Protein AF-A0A3M1RT22-F1 (afdb_monomer_lite)

Sequence (107 aa):
FPALEIELSVLGDPEPLPCRSREELLARLRPGIDGLILRDGPAQATFLPKVWQQLPEPEDFLAALLMKAGLPPDHWSPTIRCARYEATSFNDAGGRRAAAADGGDRR

Radius of gyration: 20.95 Å; chains: 1; bounding box: 54×42×59 Å

Structure (mmCIF, N/CA/C/O backbone):
data_AF-A0A3M1RT22-F1
#
_entry.id   AF-A0A3M1RT22-F1
#
loop_
_atom_site.group_PDB
_atom_site.id
_atom_site.type_symbol
_atom_site.label_atom_id
_atom_site.label_alt_id
_atom_site.label_comp_id
_atom_site.label_asym_id
_atom_site.label_entity_id
_atom_site.label_seq_id
_atom_site.pdbx_PDB_ins_code
_atom_site.Cartn_x
_atom_site.Cartn_y
_atom_site.Cartn_z
_atom_site.occupancy
_atom_site.B_iso_or_equiv
_atom_site.auth_seq_id
_atom_site.auth_comp_id
_atom_site.auth_asym_id
_atom_site.auth_atom_id
_atom_site.pdbx_PDB_model_num
ATOM 1 N N . PHE A 1 1 ? 34.675 6.385 -9.991 1.00 52.16 1 PHE A N 1
ATOM 2 C CA . PHE A 1 1 ? 33.346 6.011 -9.476 1.00 52.16 1 PHE A CA 1
ATOM 3 C C . PHE A 1 1 ? 32.864 4.820 -10.286 1.00 52.16 1 PHE A C 1
ATOM 5 O O . PHE A 1 1 ? 32.865 4.948 -11.507 1.00 52.16 1 PHE A O 1
ATOM 12 N N . PRO A 1 2 ? 32.591 3.653 -9.675 1.00 63.38 2 PRO A N 1
ATOM 13 C CA . PRO A 1 2 ? 32.018 2.525 -10.407 1.00 63.38 2 PRO A CA 1
ATOM 14 C C . PRO A 1 2 ? 30.618 2.904 -10.917 1.00 63.38 2 PRO A C 1
ATOM 16 O O . PRO A 1 2 ? 30.034 3.874 -10.431 1.00 63.38 2 PRO A O 1
ATOM 19 N N . ALA A 1 3 ? 30.141 2.199 -11.945 1.00 69.25 3 ALA A N 1
ATOM 20 C CA . ALA A 1 3 ? 28.912 2.518 -12.667 1.00 69.25 3 ALA A CA 1
ATOM 21 C C . ALA A 1 3 ? 27.722 2.686 -11.705 1.00 69.25 3 ALA A C 1
ATOM 23 O O . ALA A 1 3 ? 27.362 1.758 -10.987 1.00 69.25 3 ALA A O 1
ATOM 24 N N . LEU A 1 4 ? 27.157 3.894 -11.666 1.00 72.25 4 LEU A N 1
ATOM 25 C CA . LEU A 1 4 ? 25.907 4.183 -10.976 1.00 72.25 4 LEU A CA 1
ATOM 26 C C . LEU A 1 4 ? 24.772 3.812 -11.931 1.00 72.25 4 LEU A C 1
ATOM 28 O O . LEU A 1 4 ? 24.623 4.457 -12.966 1.00 72.25 4 LEU A O 1
ATOM 32 N N . GLU A 1 5 ? 24.004 2.782 -11.595 1.00 68.69 5 GLU A N 1
ATOM 33 C CA . GLU A 1 5 ? 22.751 2.481 -12.288 1.00 68.69 5 GLU A CA 1
ATOM 34 C C . GLU A 1 5 ? 21.652 3.382 -11.722 1.00 68.69 5 GLU A C 1
ATOM 36 O O . GLU A 1 5 ? 21.439 3.436 -10.507 1.00 68.69 5 GLU A O 1
ATOM 41 N N . ILE A 1 6 ? 20.994 4.140 -12.599 1.00 73.06 6 ILE A N 1
ATOM 42 C CA . ILE A 1 6 ? 19.887 5.021 -12.232 1.00 73.06 6 ILE A CA 1
ATOM 43 C C . ILE A 1 6 ? 18.600 4.390 -12.759 1.00 73.06 6 ILE A C 1
ATOM 45 O O . ILE A 1 6 ? 18.396 4.295 -13.970 1.00 73.06 6 ILE A O 1
ATOM 49 N N . GLU A 1 7 ? 17.715 4.012 -11.836 1.00 70.19 7 GLU A N 1
ATOM 50 C CA . GLU A 1 7 ? 16.350 3.594 -12.148 1.00 70.19 7 GLU A CA 1
ATOM 51 C C . GLU A 1 7 ? 15.392 4.763 -11.874 1.00 70.19 7 GLU A C 1
ATOM 53 O O . GLU A 1 7 ? 15.293 5.256 -10.746 1.00 70.19 7 GLU A O 1
ATOM 58 N N . LEU A 1 8 ? 14.673 5.206 -12.905 1.00 72.56 8 LEU A N 1
ATOM 59 C CA . LEU A 1 8 ? 13.620 6.215 -12.805 1.00 72.56 8 LEU A CA 1
ATOM 60 C C . LEU A 1 8 ? 12.262 5.534 -12.973 1.00 72.56 8 LEU A C 1
ATOM 62 O O . LEU A 1 8 ? 11.971 4.982 -14.030 1.00 72.56 8 LEU A O 1
ATOM 66 N N . SER A 1 9 ? 11.407 5.605 -11.954 1.00 72.19 9 SER A N 1
ATOM 67 C CA . SER A 1 9 ? 10.010 5.171 -12.061 1.00 72.19 9 SER A CA 1
ATOM 68 C C . SER A 1 9 ? 9.109 6.387 -12.248 1.00 72.19 9 SER A C 1
ATOM 70 O O . SER A 1 9 ? 9.024 7.240 -11.364 1.00 72.19 9 SER A O 1
ATOM 72 N N . VAL A 1 10 ? 8.419 6.461 -13.385 1.00 76.50 10 VAL A N 1
ATOM 73 C CA . VAL A 1 10 ? 7.370 7.461 -13.615 1.00 76.50 10 VAL A CA 1
ATOM 74 C C . VAL A 1 10 ? 6.053 6.889 -13.103 1.00 76.50 10 VAL A C 1
ATOM 76 O O . VAL A 1 10 ? 5.641 5.810 -13.533 1.00 76.50 10 VAL A O 1
ATOM 79 N N . LEU A 1 11 ? 5.421 7.590 -12.160 1.00 79.12 11 LEU A N 1
ATOM 80 C CA . LEU A 1 11 ? 4.152 7.177 -11.563 1.00 79.12 11 LEU A CA 1
ATOM 81 C C . LEU A 1 11 ? 2.992 7.719 -12.397 1.00 79.12 11 LEU A C 1
ATOM 83 O O . LEU A 1 11 ? 2.943 8.920 -12.658 1.00 79.12 11 LEU A O 1
ATOM 87 N N . GLY A 1 12 ? 2.073 6.842 -12.799 1.00 77.69 12 GLY A N 1
ATOM 88 C CA . GLY A 1 12 ? 0.774 7.260 -13.3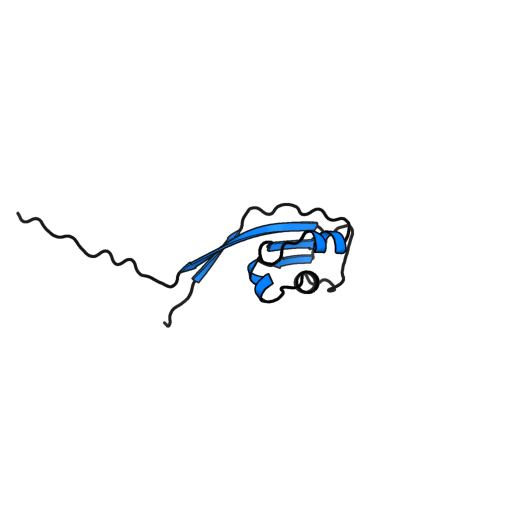19 1.00 77.69 12 GLY A CA 1
ATOM 89 C C . GLY A 1 12 ? -0.090 7.897 -12.228 1.00 77.69 12 GLY A C 1
ATOM 90 O O . GLY A 1 12 ? 0.196 7.770 -11.032 1.00 77.69 12 GLY A O 1
ATOM 91 N N . ASP A 1 13 ? -1.162 8.571 -12.643 1.00 86.31 13 ASP A N 1
ATOM 92 C CA . ASP A 1 13 ? -2.108 9.182 -11.711 1.00 86.31 13 ASP A CA 1
ATOM 93 C C . ASP A 1 13 ? -2.763 8.109 -10.820 1.00 86.31 13 ASP A C 1
ATOM 95 O O . ASP A 1 13 ? -3.289 7.119 -11.338 1.00 86.31 13 ASP A O 1
ATOM 99 N N . PRO A 1 14 ? -2.751 8.265 -9.481 1.00 90.81 14 PRO A N 1
ATOM 100 C CA . PRO A 1 14 ? -3.397 7.307 -8.597 1.00 90.81 14 PRO A CA 1
ATOM 101 C C . PRO A 1 14 ? -4.915 7.254 -8.791 1.00 90.81 14 PRO A C 1
ATOM 103 O O . PRO A 1 14 ? -5.625 8.238 -8.577 1.00 90.81 14 PRO A O 1
ATOM 106 N N . GLU A 1 15 ? -5.422 6.067 -9.102 1.00 93.94 15 GLU A N 1
ATOM 107 C CA . GLU A 1 15 ? -6.843 5.774 -9.231 1.00 93.94 15 GLU A CA 1
ATOM 108 C C . GLU A 1 15 ? -7.412 5.250 -7.904 1.00 93.94 15 GLU A C 1
ATOM 110 O O . GLU A 1 15 ? -6.870 4.295 -7.331 1.00 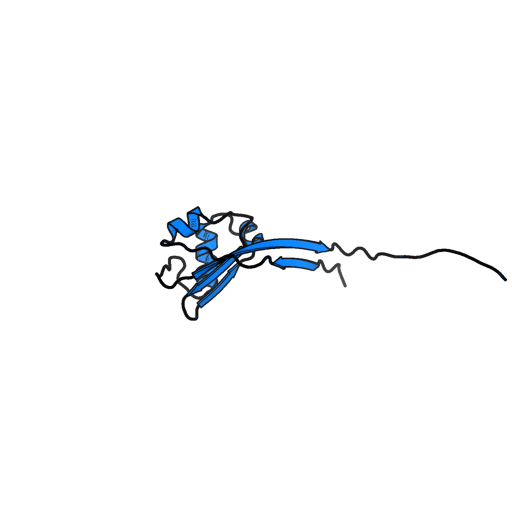93.94 15 GLU A O 1
ATOM 115 N N . PRO A 1 16 ? -8.527 5.808 -7.396 1.00 95.44 16 PRO A N 1
ATOM 116 C CA . PRO A 1 16 ? -9.203 5.265 -6.225 1.00 95.44 16 PRO A CA 1
ATOM 117 C C . PRO A 1 16 ? -9.580 3.790 -6.412 1.00 95.44 16 PRO A C 1
ATOM 119 O O . PRO A 1 16 ? -10.202 3.410 -7.404 1.00 95.44 16 PRO A O 1
ATOM 122 N N . LEU A 1 17 ? -9.271 2.965 -5.411 1.00 95.12 17 LEU A N 1
ATOM 123 C CA . LEU A 1 17 ? -9.600 1.542 -5.370 1.00 95.12 17 LEU A CA 1
ATOM 124 C C . LEU A 1 17 ? -10.595 1.278 -4.222 1.00 95.12 17 LEU A C 1
ATOM 126 O O . LEU A 1 17 ? -10.207 0.774 -3.166 1.00 95.12 17 LEU A O 1
ATOM 130 N N . PRO A 1 18 ? -11.877 1.667 -4.379 1.00 91.94 18 PRO A N 1
ATOM 131 C CA . PRO A 1 18 ? -12.869 1.538 -3.317 1.00 91.94 18 PRO A CA 1
ATOM 132 C C . PRO A 1 18 ? -13.161 0.063 -3.052 1.00 91.94 18 PRO A C 1
ATOM 134 O O . PRO A 1 18 ? -13.633 -0.623 -3.948 1.00 91.94 18 PRO A O 1
ATOM 137 N N . CYS A 1 19 ? -12.912 -0.408 -1.839 1.00 92.56 19 CYS A N 1
ATOM 138 C CA . CYS A 1 19 ? -13.134 -1.785 -1.401 1.00 92.56 19 CYS A CA 1
ATOM 139 C C . CYS A 1 19 ? -13.878 -1.771 -0.062 1.00 92.56 19 CYS A C 1
ATOM 141 O O . CYS A 1 19 ? -13.705 -0.858 0.747 1.00 92.56 19 CYS A O 1
ATOM 143 N N . ARG A 1 20 ? -14.752 -2.755 0.154 1.00 92.44 20 ARG A N 1
ATOM 144 C CA . ARG A 1 20 ? -15.575 -2.872 1.368 1.00 92.44 20 ARG A CA 1
ATOM 145 C C . ARG A 1 20 ? -14.972 -3.832 2.385 1.00 92.44 20 ARG A C 1
ATOM 147 O O . ARG A 1 20 ? -15.289 -3.734 3.569 1.00 92.44 20 ARG A O 1
ATOM 154 N N . SER A 1 21 ? -14.103 -4.732 1.935 1.00 96.00 21 SER A N 1
ATOM 155 C CA . SER A 1 21 ? -13.390 -5.676 2.787 1.00 96.00 21 SER A CA 1
ATOM 156 C C . SER A 1 21 ? -11.954 -5.892 2.318 1.00 96.00 21 SER A C 1
ATOM 158 O O . SER A 1 21 ? -11.592 -5.561 1.182 1.00 96.00 21 SER A O 1
ATOM 160 N N . ARG A 1 22 ? -11.142 -6.463 3.211 1.00 95.94 22 ARG A N 1
ATOM 161 C CA . ARG A 1 22 ? -9.753 -6.827 2.935 1.00 95.94 22 ARG A CA 1
ATOM 162 C C . ARG A 1 22 ? -9.669 -7.830 1.789 1.00 95.94 22 ARG A C 1
ATOM 164 O O . ARG A 1 22 ? -8.826 -7.698 0.912 1.00 95.94 22 ARG A O 1
ATOM 171 N N . GLU A 1 23 ? -10.585 -8.786 1.764 1.00 96.38 23 GLU A N 1
ATOM 172 C CA . GLU A 1 23 ? -10.680 -9.832 0.746 1.00 96.38 23 GLU A CA 1
ATOM 173 C C . GLU A 1 23 ? -11.024 -9.232 -0.622 1.00 96.38 23 GLU A C 1
ATOM 175 O O . GLU A 1 23 ? -10.442 -9.624 -1.630 1.00 96.38 23 GLU A O 1
ATOM 180 N N . GLU A 1 24 ? -11.915 -8.234 -0.666 1.00 96.31 24 GLU A N 1
ATOM 181 C CA . GLU A 1 24 ? -12.228 -7.517 -1.907 1.00 96.31 24 GLU A CA 1
ATOM 182 C C . GLU A 1 24 ? -11.014 -6.737 -2.425 1.00 96.31 24 GLU A C 1
ATOM 184 O O . GLU A 1 24 ? -10.762 -6.720 -3.630 1.00 96.31 24 GLU A O 1
ATOM 189 N N . LEU A 1 25 ? -10.247 -6.101 -1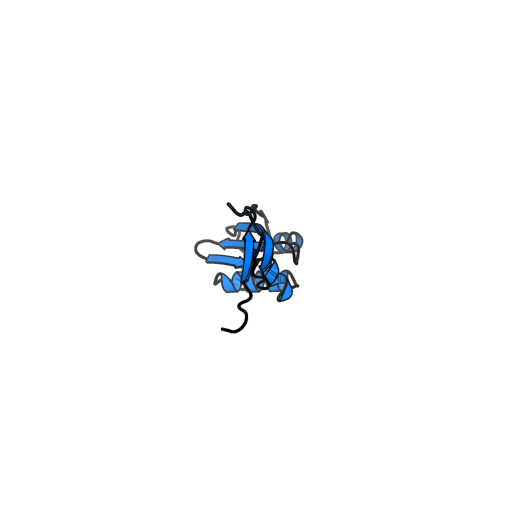.531 1.00 96.56 25 LEU A N 1
ATOM 190 C CA . LEU A 1 25 ? -9.003 -5.437 -1.913 1.00 96.56 25 LEU A CA 1
ATOM 191 C C . LEU A 1 25 ? -8.024 -6.445 -2.525 1.00 96.56 25 LEU A C 1
ATOM 193 O O . LEU A 1 25 ? -7.557 -6.227 -3.641 1.00 96.56 25 LEU A O 1
ATOM 197 N N . LEU A 1 26 ? -7.764 -7.555 -1.831 1.00 96.69 26 LEU A N 1
ATOM 198 C CA . LEU A 1 26 ? -6.849 -8.606 -2.282 1.00 96.69 26 LEU A CA 1
ATOM 199 C C . LEU A 1 26 ? -7.259 -9.183 -3.643 1.00 96.69 26 LEU A C 1
ATOM 201 O O . LEU A 1 26 ? -6.418 -9.302 -4.528 1.00 96.69 26 LEU A O 1
ATOM 205 N N . ALA A 1 27 ? -8.551 -9.451 -3.850 1.00 96.44 27 ALA A N 1
ATOM 206 C CA . ALA A 1 27 ? -9.076 -9.980 -5.109 1.00 96.44 27 ALA A CA 1
ATOM 207 C C . ALA A 1 27 ? -8.954 -9.006 -6.297 1.00 96.44 27 ALA A C 1
ATOM 209 O O . ALA A 1 27 ? -9.049 -9.423 -7.452 1.00 96.44 27 ALA A O 1
ATOM 210 N N . ARG A 1 28 ? -8.783 -7.705 -6.035 1.00 95.44 28 ARG A N 1
ATOM 211 C CA . ARG A 1 28 ? -8.685 -6.661 -7.068 1.00 95.44 28 ARG A CA 1
ATOM 212 C C . ARG A 1 28 ? -7.259 -6.226 -7.378 1.00 95.44 28 ARG A C 1
ATOM 214 O O . ARG A 1 28 ? -7.063 -5.569 -8.404 1.00 95.44 28 ARG A O 1
ATOM 221 N N . LEU A 1 29 ? -6.300 -6.535 -6.507 1.00 95.50 29 LEU A N 1
ATOM 222 C CA . LEU A 1 29 ? -4.892 -6.237 -6.745 1.00 95.50 29 LEU A CA 1
ATOM 223 C C . LEU A 1 29 ? -4.348 -7.109 -7.875 1.00 95.50 29 LEU A C 1
ATOM 225 O O . LEU A 1 29 ? -4.648 -8.297 -7.967 1.00 95.50 29 LEU A O 1
ATOM 229 N N . ARG A 1 30 ? -3.523 -6.505 -8.728 1.00 95.94 30 ARG A N 1
ATOM 230 C CA . ARG A 1 30 ? -2.824 -7.182 -9.821 1.00 95.94 30 ARG A CA 1
ATOM 231 C C . ARG A 1 30 ? -1.328 -7.258 -9.496 1.00 95.94 30 ARG A C 1
ATOM 233 O O . ARG A 1 30 ? -0.628 -6.252 -9.676 1.00 95.94 30 ARG A O 1
ATOM 240 N N . PRO A 1 31 ? -0.823 -8.416 -9.028 1.00 96.12 31 PRO A N 1
ATOM 241 C CA . PRO A 1 31 ? 0.599 -8.604 -8.769 1.00 96.12 31 PRO A CA 1
ATOM 242 C C . PRO A 1 31 ? 1.462 -8.253 -9.981 1.00 96.12 31 PRO A C 1
ATOM 244 O O . PRO A 1 31 ? 1.114 -8.549 -11.123 1.00 96.12 31 PRO A O 1
ATOM 247 N N . GLY A 1 32 ? 2.583 -7.583 -9.730 1.00 92.44 32 GLY A N 1
ATOM 248 C CA . GLY A 1 32 ? 3.524 -7.119 -10.753 1.00 92.44 32 GLY A CA 1
ATOM 249 C C . GLY A 1 32 ? 3.083 -5.876 -11.534 1.00 92.44 32 GLY A C 1
ATOM 250 O O . GLY A 1 32 ? 3.901 -5.320 -12.261 1.00 92.44 32 GLY A O 1
ATOM 251 N N . ILE A 1 33 ? 1.836 -5.419 -11.371 1.00 93.31 33 ILE A N 1
ATOM 252 C CA . ILE A 1 33 ? 1.266 -4.287 -12.122 1.00 93.31 33 ILE A CA 1
ATOM 253 C C . ILE A 1 33 ? 0.927 -3.126 -11.186 1.00 93.31 33 ILE A C 1
ATOM 255 O O . ILE A 1 33 ? 1.340 -1.994 -11.427 1.00 93.31 33 ILE A O 1
ATOM 259 N N . ASP A 1 34 ? 0.190 -3.400 -10.109 1.00 96.12 34 ASP A N 1
ATOM 260 C CA . ASP A 1 34 ? -0.371 -2.350 -9.260 1.00 96.12 34 ASP A CA 1
ATOM 261 C C . ASP A 1 34 ? 0.630 -1.857 -8.210 1.00 96.12 34 ASP A C 1
ATOM 263 O O . ASP A 1 34 ? 1.055 -2.595 -7.328 1.00 96.12 34 ASP A O 1
ATOM 267 N N . GLY A 1 35 ? 0.947 -0.571 -8.227 1.00 96.12 35 GLY A N 1
ATOM 268 C CA . GLY A 1 35 ? 1.385 0.146 -7.040 1.00 96.12 35 GLY A CA 1
ATOM 269 C C . GLY A 1 35 ? 0.175 0.417 -6.156 1.00 96.12 35 GLY A C 1
ATOM 270 O O . GLY A 1 35 ? -0.930 0.616 -6.658 1.00 96.12 35 GLY A O 1
ATOM 271 N N . LEU A 1 36 ? 0.366 0.437 -4.840 1.00 97.75 36 LEU A N 1
ATOM 272 C CA . LEU A 1 36 ? -0.716 0.653 -3.882 1.00 97.75 36 LEU A CA 1
ATOM 273 C C . LEU A 1 36 ? -0.354 1.795 -2.939 1.00 97.75 36 LEU A C 1
ATOM 275 O O . LEU A 1 36 ? 0.753 1.858 -2.402 1.00 97.75 36 LEU A O 1
ATOM 279 N N . ILE A 1 37 ? -1.296 2.709 -2.739 1.00 97.31 37 ILE A N 1
ATOM 280 C CA . ILE A 1 37 ? -1.283 3.746 -1.712 1.00 97.31 37 ILE A CA 1
ATOM 281 C C . ILE A 1 37 ? -2.369 3.385 -0.712 1.00 97.31 37 ILE A C 1
ATOM 283 O O . ILE A 1 37 ? -3.529 3.203 -1.085 1.00 97.31 37 ILE A O 1
ATOM 287 N N . LEU A 1 38 ? -1.995 3.334 0.560 1.00 97.25 38 LEU A N 1
ATOM 288 C CA . LEU A 1 38 ? -2.897 3.071 1.669 1.00 97.25 38 LEU A CA 1
ATOM 289 C C . LEU A 1 38 ? -2.892 4.267 2.613 1.00 97.25 38 LEU A C 1
ATOM 291 O O . LEU A 1 38 ? -1.835 4.833 2.902 1.00 97.25 38 LEU A O 1
ATOM 295 N N . ARG A 1 39 ? -4.081 4.664 3.069 1.00 97.75 39 ARG A N 1
ATOM 296 C CA . ARG A 1 39 ? -4.278 5.714 4.073 1.00 97.75 39 ARG A CA 1
ATOM 297 C C . ARG A 1 39 ? -5.359 5.287 5.059 1.00 97.75 39 ARG A C 1
ATOM 299 O O . ARG A 1 39 ? -6.436 4.883 4.627 1.00 97.75 39 ARG A O 1
ATOM 306 N N . ASP A 1 40 ? -5.097 5.430 6.352 1.00 97.38 40 ASP A N 1
ATOM 307 C CA . ASP A 1 40 ? -6.103 5.295 7.408 1.00 97.38 40 ASP A CA 1
ATOM 308 C C . ASP A 1 40 ? -5.795 6.264 8.560 1.00 97.38 40 ASP A C 1
ATOM 310 O O . ASP A 1 40 ? -4.827 6.095 9.303 1.00 97.38 40 ASP A O 1
ATOM 314 N N . GLY A 1 41 ? -6.577 7.340 8.669 1.00 95.56 41 GLY A N 1
ATOM 315 C CA . GLY A 1 41 ? -6.273 8.442 9.584 1.00 95.56 41 GLY A CA 1
ATOM 316 C C . GLY A 1 41 ? -4.866 9.023 9.333 1.00 95.56 41 GLY A C 1
ATOM 317 O O . GLY A 1 41 ? -4.596 9.454 8.210 1.00 95.56 41 GLY A O 1
ATOM 318 N N . PRO A 1 42 ? -3.971 9.066 10.344 1.00 96.19 42 PRO A N 1
ATOM 319 C CA . PRO A 1 42 ? -2.595 9.541 10.180 1.00 96.19 42 PRO A CA 1
ATOM 320 C C . PRO A 1 42 ? -1.653 8.508 9.536 1.00 96.19 42 PRO A C 1
ATOM 322 O O . PRO A 1 42 ? -0.553 8.874 9.125 1.00 96.19 42 PRO A O 1
ATOM 325 N N . ALA A 1 43 ? -2.048 7.233 9.461 1.00 97.56 43 ALA A N 1
ATOM 326 C CA . ALA A 1 43 ? -1.220 6.175 8.897 1.00 97.56 43 ALA A CA 1
ATOM 327 C C . ALA A 1 43 ? -1.270 6.218 7.366 1.00 97.56 43 ALA A C 1
ATOM 329 O O . ALA A 1 43 ? -2.345 6.218 6.760 1.00 97.56 43 ALA A O 1
ATOM 330 N N . GLN A 1 44 ? -0.099 6.239 6.729 1.00 97.62 44 GLN A N 1
ATOM 331 C CA . GLN A 1 44 ? 0.021 6.248 5.277 1.00 97.62 44 GLN A CA 1
ATOM 332 C C . GLN A 1 44 ? 1.284 5.521 4.823 1.00 97.62 44 GLN A C 1
ATOM 334 O O . GLN A 1 44 ? 2.372 5.757 5.344 1.00 97.62 44 GLN A O 1
ATOM 339 N N . ALA A 1 45 ? 1.150 4.706 3.780 1.00 97.75 45 ALA A N 1
ATOM 340 C CA . ALA A 1 45 ? 2.288 4.130 3.079 1.00 97.75 45 ALA A CA 1
ATOM 341 C C . ALA A 1 45 ? 1.977 3.899 1.598 1.00 97.75 45 ALA A C 1
ATOM 343 O O . ALA A 1 45 ? 0.821 3.904 1.167 1.00 97.75 45 ALA A O 1
ATOM 344 N N . THR A 1 46 ? 3.032 3.674 0.815 1.00 97.25 46 THR A N 1
ATOM 345 C CA . THR A 1 46 ? 2.911 3.199 -0.561 1.00 97.25 46 THR A CA 1
ATOM 346 C C . THR A 1 46 ? 3.972 2.160 -0.894 1.00 97.25 46 THR A C 1
ATOM 348 O O . THR A 1 46 ? 5.102 2.231 -0.398 1.00 97.25 46 THR A O 1
ATOM 351 N N . PHE A 1 47 ? 3.596 1.222 -1.760 1.00 97.12 47 PHE A N 1
ATOM 352 C CA . PHE A 1 47 ? 4.512 0.353 -2.479 1.00 97.12 47 PHE A CA 1
ATOM 353 C C . PHE A 1 47 ? 4.371 0.547 -3.982 1.00 97.12 47 PHE A C 1
ATOM 355 O O . PHE A 1 47 ? 3.266 0.652 -4.510 1.00 97.12 47 PHE A O 1
ATOM 362 N N . LEU A 1 48 ? 5.525 0.573 -4.646 1.00 95.31 48 LEU A N 1
ATOM 363 C CA . LEU A 1 48 ? 5.641 0.578 -6.097 1.00 95.31 48 LEU A CA 1
ATOM 364 C C . LEU A 1 48 ? 5.344 -0.825 -6.652 1.00 95.31 48 LEU A C 1
ATOM 366 O O . LEU A 1 48 ? 5.627 -1.805 -5.954 1.00 95.31 48 LEU A O 1
ATOM 370 N N . PRO A 1 49 ? 4.929 -0.949 -7.928 1.00 93.94 49 PRO A N 1
ATOM 371 C CA . PRO A 1 49 ? 4.741 -2.250 -8.575 1.00 93.94 49 PRO A CA 1
ATOM 372 C C . PRO A 1 49 ? 5.961 -3.179 -8.467 1.00 93.94 49 PRO A C 1
ATOM 374 O O . PRO A 1 49 ? 5.829 -4.388 -8.328 1.00 93.94 49 PRO A O 1
ATOM 377 N N . LYS A 1 50 ? 7.183 -2.635 -8.459 1.00 93.38 50 LYS A N 1
ATOM 378 C CA . LYS A 1 50 ? 8.400 -3.457 -8.364 1.00 93.38 50 LYS A CA 1
ATOM 379 C C . LYS A 1 50 ? 8.533 -4.248 -7.061 1.00 93.38 50 LYS A C 1
ATOM 381 O O . LYS A 1 50 ? 9.246 -5.246 -7.028 1.00 93.38 50 LYS A O 1
ATOM 386 N N . VAL A 1 51 ? 7.847 -3.832 -5.994 1.00 95.38 51 VAL A N 1
ATOM 387 C CA . VAL A 1 51 ? 7.876 -4.542 -4.706 1.00 95.38 51 VAL A CA 1
ATOM 388 C C . VAL A 1 51 ? 7.243 -5.935 -4.824 1.00 95.38 51 VAL A C 1
ATOM 390 O O . VAL A 1 51 ? 7.665 -6.841 -4.109 1.00 95.38 51 VAL A O 1
ATOM 393 N N . TRP A 1 52 ? 6.341 -6.155 -5.790 1.00 96.50 52 TRP A N 1
ATOM 394 C CA . TRP A 1 52 ? 5.777 -7.479 -6.084 1.00 96.50 52 TRP A CA 1
ATOM 395 C C . TRP A 1 52 ? 6.832 -8.545 -6.404 1.00 96.50 52 TRP A C 1
ATOM 397 O O . TRP A 1 52 ? 6.586 -9.722 -6.183 1.00 96.50 52 TRP A O 1
ATOM 407 N N . GLN A 1 53 ? 8.024 -8.164 -6.883 1.00 94.75 53 GLN A N 1
ATOM 408 C CA . GLN A 1 53 ? 9.107 -9.129 -7.122 1.00 94.75 53 GLN A CA 1
ATOM 409 C C . GLN A 1 53 ? 9.633 -9.758 -5.823 1.00 94.75 53 GLN A C 1
ATOM 411 O O . GLN A 1 53 ? 10.144 -10.872 -5.843 1.00 94.75 53 GLN A O 1
ATOM 416 N N . GLN A 1 54 ? 9.524 -9.039 -4.702 1.00 96.19 54 GLN A N 1
ATOM 417 C CA . GLN A 1 54 ? 9.922 -9.520 -3.375 1.00 96.19 54 GLN A CA 1
ATOM 418 C C . GLN A 1 54 ? 8.738 -10.118 -2.609 1.00 96.19 54 GLN A C 1
ATOM 420 O O . GLN A 1 54 ? 8.927 -11.035 -1.818 1.00 96.19 54 GLN A O 1
ATOM 425 N N . LEU A 1 55 ? 7.531 -9.595 -2.843 1.00 96.81 55 LEU A N 1
ATOM 426 C CA . LEU A 1 55 ? 6.289 -10.005 -2.190 1.00 96.81 55 LEU A CA 1
ATOM 427 C C . LEU A 1 55 ? 5.246 -10.349 -3.266 1.00 96.81 55 LEU A C 1
ATOM 429 O O . LEU A 1 55 ? 4.397 -9.507 -3.556 1.00 96.81 55 LEU A O 1
ATOM 433 N N . PRO A 1 56 ? 5.336 -11.526 -3.915 1.00 96.31 56 PRO A N 1
ATOM 434 C CA . PRO A 1 56 ? 4.443 -11.889 -5.018 1.00 96.31 56 PRO A CA 1
ATOM 435 C C . PRO A 1 56 ? 3.021 -12.218 -4.549 1.00 96.31 56 PRO A C 1
ATOM 437 O O . PRO A 1 56 ? 2.072 -12.032 -5.311 1.00 96.31 56 PRO A O 1
ATOM 440 N N . GLU A 1 57 ? 2.869 -12.657 -3.298 1.00 97.62 57 GLU A N 1
ATOM 441 C CA . GLU A 1 57 ? 1.575 -12.978 -2.704 1.00 97.62 57 GLU A CA 1
ATOM 442 C C . GLU A 1 57 ? 0.851 -11.698 -2.239 1.00 97.62 57 GLU A C 1
ATOM 444 O O . GLU A 1 57 ? 1.409 -10.927 -1.448 1.00 97.62 57 GLU A O 1
ATOM 449 N N . PRO A 1 58 ? -0.399 -11.442 -2.686 1.00 96.88 58 PRO A N 1
ATOM 450 C CA . PRO A 1 58 ? -1.161 -10.246 -2.310 1.00 96.88 58 PRO A CA 1
ATOM 451 C C . PRO A 1 58 ? -1.320 -10.042 -0.804 1.00 96.88 58 PRO A C 1
ATOM 453 O O . PRO A 1 58 ? -1.303 -8.904 -0.330 1.00 96.88 58 PRO A O 1
ATOM 456 N N . GLU A 1 59 ? -1.474 -11.134 -0.056 1.00 97.50 59 GLU A N 1
ATOM 457 C CA . GLU A 1 59 ? -1.634 -11.097 1.397 1.00 97.50 59 GLU A CA 1
ATOM 458 C C . GLU A 1 59 ? -0.372 -10.572 2.084 1.00 97.50 59 GLU A C 1
ATOM 460 O O . GLU A 1 59 ? -0.465 -9.653 2.903 1.00 97.50 59 GLU A O 1
ATOM 465 N N . ASP A 1 60 ? 0.796 -11.081 1.683 1.00 98.00 60 ASP A N 1
ATOM 466 C CA . ASP A 1 60 ? 2.098 -10.658 2.201 1.00 98.00 60 ASP A CA 1
ATOM 467 C C . ASP A 1 60 ? 2.418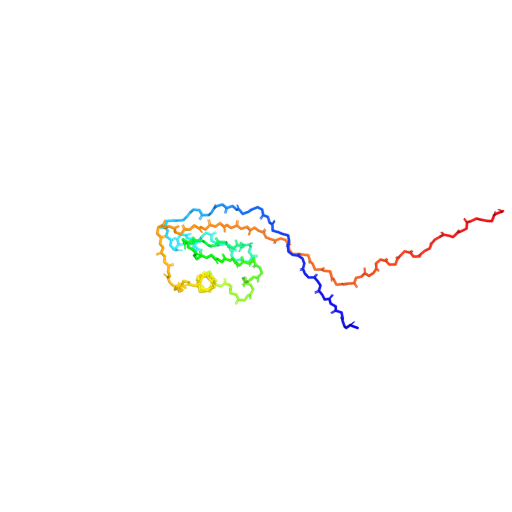 -9.216 1.798 1.00 98.00 60 ASP A C 1
ATOM 469 O O . ASP A 1 60 ? 2.878 -8.417 2.620 1.00 98.00 60 ASP A O 1
ATOM 473 N N . PHE A 1 61 ? 2.118 -8.846 0.549 1.00 98.25 61 PHE A N 1
ATOM 474 C CA . PHE A 1 61 ? 2.276 -7.480 0.055 1.00 98.25 61 PHE A CA 1
ATOM 475 C C . PHE A 1 61 ? 1.456 -6.483 0.882 1.00 98.25 61 PHE A C 1
ATOM 477 O O . PHE A 1 61 ? 1.977 -5.452 1.323 1.00 98.25 61 PHE A O 1
ATOM 484 N N . LEU A 1 62 ? 0.175 -6.786 1.120 1.00 97.94 62 LEU A N 1
ATOM 485 C CA . LEU A 1 62 ? -0.713 -5.920 1.891 1.00 97.94 62 LEU A CA 1
ATOM 486 C C . LEU A 1 62 ? -0.300 -5.858 3.366 1.00 97.94 62 LEU A C 1
ATOM 488 O O . LEU A 1 62 ? -0.256 -4.765 3.932 1.00 97.94 62 LEU A O 1
ATOM 492 N N . ALA A 1 63 ? 0.037 -6.997 3.976 1.00 98.19 63 ALA A N 1
ATOM 493 C CA . ALA A 1 63 ? 0.495 -7.059 5.361 1.00 98.19 63 ALA A CA 1
ATOM 494 C C . ALA A 1 63 ? 1.762 -6.215 5.573 1.00 98.19 63 ALA A C 1
ATOM 496 O O . ALA A 1 63 ? 1.817 -5.386 6.484 1.00 98.19 63 ALA A O 1
ATOM 497 N N . ALA A 1 64 ? 2.751 -6.347 4.686 1.00 98.25 64 ALA A N 1
ATOM 498 C CA . ALA A 1 64 ? 3.973 -5.552 4.738 1.00 98.25 64 ALA A CA 1
ATOM 499 C C . ALA A 1 64 ? 3.708 -4.052 4.514 1.00 98.25 64 ALA A C 1
ATOM 501 O O . ALA A 1 64 ? 4.342 -3.209 5.155 1.00 98.25 64 ALA A O 1
ATOM 502 N N . LEU A 1 65 ? 2.757 -3.696 3.641 1.00 98.12 65 LEU A N 1
ATOM 503 C CA . LEU A 1 65 ? 2.376 -2.301 3.414 1.00 98.12 65 LEU A CA 1
ATOM 504 C C . LEU A 1 65 ? 1.702 -1.684 4.647 1.00 98.12 65 LEU A C 1
ATOM 506 O O . LEU A 1 65 ? 2.008 -0.544 5.002 1.00 98.12 65 LEU A O 1
ATOM 510 N N . LEU A 1 66 ? 0.819 -2.431 5.313 1.00 98.19 66 LEU A N 1
ATOM 511 C CA . LEU A 1 66 ? 0.187 -2.024 6.570 1.00 98.19 66 LEU A CA 1
ATOM 512 C C . LEU A 1 66 ? 1.237 -1.805 7.661 1.00 98.19 66 LEU A C 1
ATOM 514 O O . LEU A 1 66 ? 1.268 -0.739 8.276 1.00 98.19 66 LEU A O 1
ATOM 518 N N . MET A 1 67 ? 2.169 -2.746 7.821 1.00 98.31 67 MET A N 1
ATOM 519 C CA . MET A 1 67 ? 3.281 -2.605 8.764 1.00 98.31 67 MET A CA 1
ATOM 520 C C . MET A 1 67 ? 4.139 -1.374 8.456 1.00 98.31 67 MET A C 1
ATOM 522 O O . MET A 1 67 ? 4.507 -0.631 9.365 1.00 98.31 67 MET A O 1
ATOM 526 N N . LYS A 1 68 ? 4.408 -1.095 7.173 1.00 97.75 68 LYS A N 1
ATOM 527 C CA . LYS A 1 68 ? 5.117 0.120 6.741 1.00 97.75 68 LYS A CA 1
ATOM 528 C C . LYS A 1 68 ? 4.351 1.402 7.086 1.00 97.75 68 LYS A C 1
ATOM 530 O O . LYS A 1 68 ? 4.985 2.421 7.349 1.00 97.75 68 LYS A O 1
ATOM 535 N N . ALA A 1 69 ? 3.020 1.358 7.089 1.00 97.38 69 ALA A N 1
ATOM 536 C CA . ALA A 1 69 ? 2.160 2.461 7.517 1.00 97.38 69 ALA A CA 1
ATOM 537 C C . ALA A 1 69 ? 2.057 2.595 9.050 1.00 97.38 69 ALA A C 1
ATOM 539 O O . ALA A 1 69 ? 1.418 3.531 9.527 1.00 97.38 69 ALA A O 1
ATOM 540 N N . GLY A 1 70 ? 2.668 1.685 9.820 1.00 97.88 70 GLY A N 1
ATOM 541 C CA . GLY A 1 70 ? 2.562 1.636 11.280 1.00 97.88 70 GLY A CA 1
ATOM 542 C C . GLY A 1 70 ? 1.289 0.955 11.794 1.00 97.88 70 GLY A C 1
ATOM 543 O O . GLY A 1 70 ? 0.913 1.165 12.944 1.00 97.88 70 GLY A O 1
ATOM 544 N N . LEU A 1 71 ? 0.616 0.163 10.954 1.00 97.69 71 LEU A N 1
ATOM 545 C CA . LEU A 1 71 ? -0.606 -0.574 11.283 1.00 97.69 71 LEU A CA 1
ATOM 546 C C . LEU A 1 71 ? -0.310 -2.073 11.492 1.00 97.69 71 LEU A C 1
ATOM 548 O O . LEU A 1 71 ? 0.664 -2.587 10.935 1.00 97.69 71 LEU A O 1
ATOM 552 N N . PRO A 1 72 ? -1.146 -2.802 12.257 1.00 97.81 72 PRO A N 1
ATOM 553 C CA . PRO A 1 72 ? -1.087 -4.262 12.316 1.00 97.81 72 PRO A CA 1
ATOM 554 C C . PRO A 1 72 ? -1.217 -4.913 10.922 1.00 97.81 72 PRO A C 1
ATOM 556 O O . PRO A 1 72 ? -1.947 -4.394 10.076 1.00 97.81 72 PRO A O 1
ATOM 559 N N . PRO A 1 73 ? -0.550 -6.052 10.662 1.00 97.00 73 PRO A N 1
ATOM 560 C CA . PRO A 1 73 ? -0.532 -6.707 9.344 1.00 97.00 73 PRO A CA 1
ATOM 561 C C . PRO A 1 73 ? -1.899 -7.245 8.886 1.00 97.00 73 PRO A C 1
ATOM 563 O O . PRO A 1 73 ? -2.119 -7.463 7.696 1.00 97.00 73 PRO A O 1
ATOM 566 N N . ASP A 1 74 ? -2.818 -7.466 9.820 1.00 96.06 74 ASP A N 1
ATOM 567 C CA . ASP A 1 74 ? -4.193 -7.916 9.609 1.00 96.06 74 ASP A CA 1
ATOM 568 C C . ASP A 1 74 ? -5.226 -6.788 9.771 1.00 96.06 74 ASP A C 1
ATOM 570 O O . ASP A 1 74 ? -6.431 -7.042 9.731 1.00 96.06 74 ASP A O 1
ATOM 574 N N . HIS A 1 75 ? -4.768 -5.540 9.924 1.00 96.81 75 HIS A N 1
ATOM 575 C CA . HIS A 1 75 ? -5.629 -4.383 10.145 1.00 96.81 75 HIS A CA 1
ATOM 576 C C . HIS A 1 75 ? -6.616 -4.162 8.999 1.00 96.81 75 HIS A C 1
ATOM 578 O O . HIS A 1 75 ? -6.258 -4.148 7.818 1.00 96.81 75 HIS A O 1
ATOM 584 N N . TRP A 1 76 ? -7.862 -3.884 9.371 1.00 96.50 76 TRP A N 1
ATOM 585 C CA . TRP A 1 76 ? -8.891 -3.408 8.462 1.00 96.50 76 TRP A CA 1
ATOM 586 C C . TRP A 1 76 ? -9.810 -2.420 9.172 1.00 96.50 76 TRP A C 1
ATOM 588 O O . TRP A 1 76 ? -10.166 -2.610 10.336 1.00 96.50 76 TRP A O 1
ATOM 598 N N . SER A 1 77 ? -10.241 -1.378 8.464 1.00 94.94 77 SER A N 1
ATOM 599 C CA . SER A 1 77 ? -11.186 -0.397 8.994 1.00 94.94 77 SER A CA 1
ATOM 600 C C . SER A 1 77 ? -12.123 0.122 7.897 1.00 94.94 77 SER A C 1
ATOM 602 O O . SER A 1 77 ? -11.746 0.164 6.727 1.00 94.94 77 SER A O 1
ATOM 604 N N . PRO A 1 78 ? -13.336 0.594 8.236 1.00 93.31 78 PRO A N 1
ATOM 605 C CA . PRO A 1 78 ? -14.213 1.268 7.270 1.00 93.31 78 PRO A CA 1
ATOM 606 C C . PRO A 1 78 ? -13.664 2.619 6.765 1.00 93.31 78 PRO A C 1
ATOM 608 O O . PRO A 1 78 ? -14.142 3.179 5.770 1.00 93.31 78 PRO A O 1
ATOM 611 N N . THR A 1 79 ? -12.686 3.191 7.470 1.00 95.06 79 THR A N 1
ATOM 612 C CA . THR A 1 79 ? -12.054 4.476 7.142 1.00 95.06 79 THR A CA 1
ATOM 613 C C . THR A 1 79 ? -10.855 4.331 6.219 1.00 95.06 79 THR A C 1
ATOM 615 O O . THR A 1 79 ? -10.442 5.335 5.635 1.00 95.06 79 THR A O 1
ATOM 618 N N . ILE A 1 80 ? -10.362 3.107 6.007 1.00 97.06 80 ILE A N 1
ATOM 619 C CA . ILE 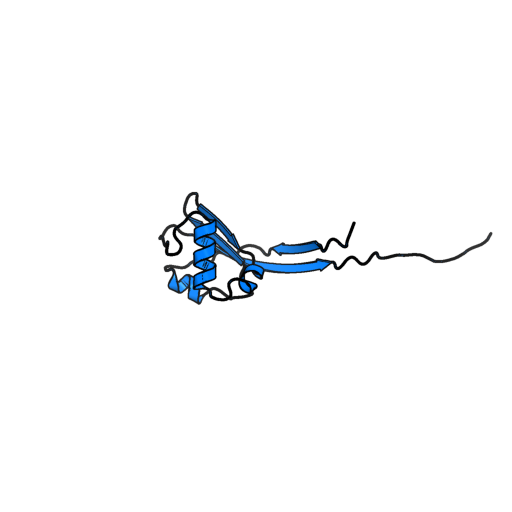A 1 80 ? -9.254 2.842 5.100 1.00 97.06 80 ILE A CA 1
ATOM 620 C C . ILE A 1 80 ? -9.585 3.326 3.687 1.00 97.06 80 ILE A C 1
ATOM 622 O O . ILE A 1 80 ? -10.713 3.209 3.189 1.00 97.06 80 ILE A O 1
ATOM 626 N N . ARG A 1 81 ? -8.600 3.943 3.040 1.00 97.06 81 ARG A N 1
ATOM 627 C CA . ARG A 1 81 ? -8.682 4.396 1.654 1.00 97.06 81 ARG A CA 1
ATOM 628 C C . ARG A 1 81 ? -7.496 3.837 0.894 1.00 97.06 81 ARG A C 1
ATOM 630 O O . ARG A 1 81 ? -6.344 4.058 1.270 1.00 97.06 81 ARG A O 1
ATOM 637 N N . CYS A 1 82 ? -7.806 3.152 -0.196 1.00 97.38 82 CYS A N 1
ATOM 638 C CA . CYS A 1 82 ? -6.829 2.584 -1.105 1.00 97.38 82 CYS A CA 1
ATOM 639 C C . CYS A 1 82 ? -6.911 3.304 -2.449 1.00 97.38 82 CYS A C 1
ATOM 641 O O . CYS A 1 82 ? -8.000 3.595 -2.948 1.00 97.38 82 CYS A O 1
ATOM 643 N N . ALA A 1 83 ? -5.756 3.584 -3.033 1.00 97.19 83 ALA A N 1
ATOM 644 C CA . ALA A 1 83 ? -5.627 4.003 -4.420 1.00 97.19 83 ALA A CA 1
ATOM 645 C C . ALA A 1 83 ? -4.507 3.191 -5.056 1.00 97.19 83 ALA A C 1
ATOM 647 O O . ALA A 1 83 ? -3.510 2.903 -4.393 1.00 97.19 83 ALA A O 1
ATOM 648 N N . ARG A 1 84 ? -4.664 2.826 -6.321 1.00 96.31 84 ARG A N 1
ATOM 649 C CA . ARG A 1 84 ? -3.634 2.120 -7.080 1.00 96.31 84 ARG A CA 1
ATOM 650 C C . ARG A 1 84 ? -3.063 3.013 -8.165 1.00 96.31 84 ARG A C 1
ATOM 652 O O . ARG A 1 84 ? -3.730 3.938 -8.609 1.00 96.31 84 ARG A O 1
ATOM 659 N N . TYR A 1 85 ? -1.851 2.731 -8.598 1.00 94.19 85 TYR A N 1
ATOM 660 C CA . TYR A 1 85 ? -1.256 3.376 -9.763 1.00 94.19 85 TYR A CA 1
ATOM 661 C C . TYR A 1 8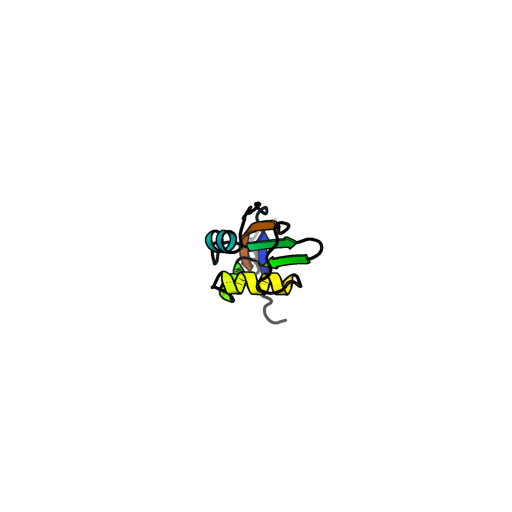5 ? -0.382 2.372 -10.492 1.00 94.19 85 TYR A C 1
ATOM 663 O O . TYR A 1 85 ? 0.159 1.453 -9.885 1.00 94.19 85 TYR A O 1
ATOM 671 N N . GLU A 1 86 ? -0.200 2.571 -11.785 1.00 90.38 86 GLU A N 1
ATOM 672 C CA . GLU A 1 86 ? 0.805 1.843 -12.550 1.00 90.38 86 GLU A CA 1
ATOM 673 C C . GLU A 1 86 ? 2.073 2.704 -12.612 1.00 90.38 86 GLU A C 1
ATOM 675 O O . GLU A 1 86 ? 2.007 3.936 -12.637 1.00 90.38 86 GLU A O 1
ATOM 680 N N . ALA A 1 87 ? 3.243 2.070 -12.577 1.00 81.12 87 ALA A N 1
ATOM 681 C CA . ALA A 1 87 ? 4.517 2.766 -12.714 1.00 81.12 87 ALA A CA 1
ATOM 682 C C . ALA A 1 87 ? 5.295 2.168 -13.878 1.00 81.12 87 ALA A C 1
ATOM 684 O O . ALA A 1 87 ? 5.441 0.951 -13.975 1.00 81.12 87 ALA A O 1
ATOM 685 N N . THR A 1 88 ? 5.825 3.034 -14.738 1.00 73.69 88 THR A N 1
ATOM 686 C CA . THR A 1 88 ? 6.752 2.619 -15.793 1.00 73.69 88 THR A CA 1
ATOM 687 C C . THR A 1 88 ? 8.173 2.878 -15.306 1.00 73.69 88 THR A C 1
ATOM 689 O O . THR A 1 88 ? 8.531 4.027 -15.035 1.00 73.69 88 THR A O 1
ATOM 692 N N . SER A 1 89 ? 8.972 1.818 -15.157 1.00 68.62 89 SER A N 1
ATOM 693 C CA . SER A 1 89 ? 10.392 1.926 -14.799 1.00 68.62 89 SER A CA 1
ATOM 694 C C . SER A 1 89 ? 11.263 2.046 -16.049 1.00 68.62 89 SER A C 1
ATOM 696 O O . SER A 1 89 ? 11.143 1.256 -16.984 1.00 68.62 89 SER A O 1
ATOM 698 N N . PHE A 1 90 ? 12.179 3.010 -16.029 1.00 71.62 90 PHE A N 1
ATOM 699 C CA . PHE A 1 90 ? 13.235 3.207 -17.015 1.00 71.62 90 PHE A CA 1
ATOM 700 C C . PHE A 1 90 ? 14.580 2.982 -16.327 1.00 71.62 90 PHE A C 1
ATOM 702 O O . PHE A 1 90 ? 14.839 3.570 -15.276 1.00 71.62 90 PHE A O 1
ATOM 709 N N . ASN A 1 91 ? 15.432 2.145 -16.914 1.00 70.50 91 ASN A N 1
ATOM 710 C CA . ASN A 1 91 ? 16.782 1.906 -16.415 1.00 70.50 91 ASN A CA 1
ATOM 711 C C . ASN A 1 91 ? 17.789 2.488 -17.411 1.00 70.50 91 ASN A C 1
ATOM 713 O O . ASN A 1 91 ? 17.780 2.087 -18.577 1.00 70.50 91 ASN A O 1
ATOM 717 N N . ASP A 1 92 ? 18.638 3.420 -16.976 1.00 62.22 92 ASP A N 1
ATOM 718 C CA . ASP A 1 92 ? 19.762 3.893 -17.791 1.00 62.22 92 ASP A CA 1
ATOM 719 C C . ASP A 1 92 ? 21.041 3.172 -17.359 1.00 62.22 92 ASP A C 1
ATOM 721 O O . ASP A 1 92 ? 21.651 3.482 -16.333 1.00 62.22 92 ASP A O 1
ATOM 725 N N . ALA A 1 93 ? 21.458 2.194 -18.163 1.00 57.59 93 ALA A N 1
ATOM 726 C CA . ALA A 1 93 ? 22.787 1.607 -18.068 1.00 57.59 93 ALA A CA 1
ATOM 727 C C . ALA A 1 93 ? 23.762 2.536 -18.807 1.00 57.59 93 ALA A C 1
ATOM 729 O O . ALA A 1 93 ? 24.072 2.320 -19.976 1.00 57.59 93 ALA A O 1
ATOM 730 N N . GLY A 1 94 ? 24.168 3.612 -18.124 1.00 51.59 94 GLY A N 1
ATOM 731 C CA . GLY A 1 94 ? 24.997 4.723 -18.602 1.00 51.59 94 GLY A CA 1
ATOM 732 C C . GLY A 1 94 ? 25.685 4.543 -19.960 1.00 51.59 94 GLY A C 1
ATOM 733 O O . GLY A 1 94 ? 26.797 4.022 -20.056 1.00 51.59 94 GLY A O 1
ATOM 734 N N . GLY A 1 95 ? 25.062 5.078 -21.009 1.00 47.66 95 GLY A N 1
ATOM 735 C CA . GLY A 1 95 ? 25.653 5.213 -22.334 1.00 47.66 95 GLY A CA 1
ATOM 736 C C . GLY A 1 95 ? 25.794 6.681 -22.702 1.00 47.66 95 GLY A C 1
ATOM 737 O O . GLY A 1 95 ? 24.856 7.287 -23.214 1.00 47.66 95 GLY A O 1
ATOM 738 N N . ARG A 1 96 ? 26.979 7.269 -22.485 1.00 60.69 96 ARG A N 1
ATOM 739 C CA . ARG A 1 96 ? 27.337 8.566 -23.085 1.00 60.69 96 ARG A CA 1
ATOM 740 C C . ARG A 1 96 ? 26.963 8.547 -24.571 1.00 60.69 96 ARG A C 1
ATOM 742 O O . ARG A 1 96 ? 27.587 7.809 -25.333 1.00 60.69 96 ARG A O 1
ATOM 749 N N . ARG A 1 97 ? 26.054 9.418 -25.023 1.00 50.25 97 ARG A N 1
ATOM 750 C CA . ARG A 1 97 ? 26.096 9.847 -26.426 1.00 50.25 97 ARG A CA 1
ATOM 751 C C . ARG A 1 97 ? 27.302 10.764 -26.583 1.00 50.25 97 ARG A C 1
ATOM 753 O O . ARG A 1 97 ? 27.244 11.956 -26.305 1.00 50.25 97 ARG A O 1
ATOM 760 N N . ALA A 1 98 ? 28.409 10.168 -27.013 1.00 48.06 98 ALA A N 1
ATOM 761 C CA . ALA A 1 98 ? 29.395 10.884 -27.796 1.00 48.06 98 ALA A CA 1
ATOM 762 C C . ALA A 1 98 ? 28.719 11.342 -29.098 1.00 48.06 98 ALA A C 1
ATOM 764 O O . ALA A 1 98 ? 28.142 10.530 -29.819 1.00 48.06 98 ALA A O 1
ATOM 765 N N . ALA A 1 99 ? 28.807 12.634 -29.390 1.00 46.31 99 ALA A N 1
ATOM 766 C CA . ALA A 1 99 ? 28.710 13.150 -30.746 1.00 46.31 99 ALA A CA 1
ATOM 767 C C . ALA A 1 99 ? 29.984 13.964 -31.020 1.00 46.31 99 ALA A C 1
ATOM 769 O O . ALA A 1 99 ? 30.045 15.166 -30.791 1.00 46.31 99 ALA A O 1
ATOM 770 N N . ALA A 1 100 ? 31.025 13.252 -31.446 1.00 42.31 100 ALA A N 1
ATOM 771 C CA . ALA A 1 100 ? 32.013 13.724 -32.413 1.00 42.31 100 ALA A CA 1
ATOM 772 C C . ALA A 1 100 ? 31.658 12.978 -33.718 1.00 42.31 100 ALA A C 1
ATOM 774 O O . ALA A 1 100 ? 31.266 11.818 -33.630 1.00 42.31 100 ALA A O 1
ATOM 775 N N . ALA A 1 101 ? 31.717 13.500 -34.937 1.00 44.72 101 ALA A N 1
ATOM 776 C CA . ALA A 1 101 ? 32.202 14.751 -35.498 1.00 44.72 101 ALA A CA 1
ATOM 777 C C . ALA A 1 101 ? 31.590 14.896 -36.911 1.00 44.72 101 ALA A C 1
ATOM 779 O O . ALA A 1 101 ? 31.221 13.887 -37.505 1.00 44.72 101 ALA A O 1
ATOM 780 N N . ASP A 1 102 ? 31.566 16.112 -37.453 1.00 40.88 102 ASP A N 1
ATOM 781 C CA . ASP A 1 102 ? 31.821 16.398 -38.876 1.00 40.88 102 ASP A CA 1
ATOM 782 C C . ASP A 1 102 ? 32.227 17.889 -38.928 1.00 40.88 102 ASP A C 1
ATOM 784 O O . ASP A 1 102 ? 31.594 18.717 -38.283 1.00 40.88 102 ASP A O 1
ATOM 788 N N . GLY A 1 103 ? 33.327 18.349 -39.515 1.00 42.69 103 GLY A N 1
ATOM 789 C CA . GLY A 1 103 ? 34.092 17.762 -40.602 1.00 42.69 103 GLY A CA 1
ATOM 790 C C . GLY A 1 103 ? 34.075 18.676 -41.829 1.00 42.69 103 GLY A C 1
ATOM 791 O O . GLY A 1 103 ? 33.688 18.235 -42.896 1.00 42.69 103 GLY A O 1
ATOM 792 N N . GLY A 1 104 ? 34.538 19.928 -41.698 1.00 40.97 104 GLY A N 1
ATOM 793 C CA . GLY A 1 104 ? 34.999 20.741 -42.834 1.00 40.97 104 GLY A CA 1
ATOM 794 C C . GLY A 1 104 ? 34.082 21.881 -43.289 1.00 40.97 104 GLY A C 1
ATOM 795 O O . GLY A 1 104 ? 32.950 21.663 -43.685 1.00 40.97 104 GLY A O 1
ATOM 796 N N . ASP A 1 105 ? 34.630 23.095 -43.354 1.00 44.25 105 ASP A N 1
ATOM 797 C CA . ASP A 1 105 ? 35.037 23.620 -44.661 1.00 44.25 105 ASP A CA 1
ATOM 798 C C . ASP A 1 105 ? 36.140 24.679 -44.507 1.00 44.25 105 ASP A C 1
ATOM 800 O O . ASP A 1 105 ? 36.164 25.473 -43.566 1.00 44.25 105 ASP A O 1
ATOM 804 N N . ARG A 1 106 ? 37.087 24.630 -45.441 1.00 47.38 106 ARG A N 1
ATOM 805 C CA . ARG A 1 106 ? 38.139 25.616 -45.665 1.00 47.38 106 ARG A CA 1
ATOM 806 C C . ARG A 1 106 ? 37.531 26.790 -46.433 1.00 47.38 106 ARG A C 1
ATOM 808 O O . ARG A 1 106 ? 37.054 26.573 -47.542 1.00 47.38 106 ARG A O 1
ATOM 815 N N . ARG A 1 107 ? 37.719 28.022 -45.958 1.00 53.06 107 ARG A N 1
ATOM 816 C CA . ARG A 1 107 ? 38.359 29.105 -46.729 1.00 53.06 107 ARG A CA 1
ATOM 817 C C . ARG A 1 107 ? 38.583 30.353 -45.890 1.00 53.06 107 ARG A C 1
ATOM 819 O O . ARG A 1 107 ? 37.717 30.657 -45.047 1.00 53.06 107 ARG A O 1
#

Foldseek 3Di:
DPFDKDKDKDKDDWAWDDDPDPVRVQVPDDQLFKKKWKDAPQFTFIDASVCCVVVVRSLSVQLVRCVVSVHHSRDDDNRMIMIIIGIDMDIDRDDDPDDDDDDDDDD

Secondary structure (DSSP, 8-state):
-----EEEEEEPPPEE---SSHHHHHHH--TTT-EEEEEETTEEEEE-GGGGGT--SHHHHHHHHHHHTTS-TT---TT-EEEEE-EEEEEE---------------

pLDDT: mean 85.02, std 18.04, range [40.88, 98.31]